Protein AF-X1GN87-F1 (afdb_monomer_lite)

Organism: NCBI:txid412755

Secondary structure (DSSP, 8-state):
------EEEETTTSHHHHHHHHHHHHTT--EEEE-S-HHHHHHHHHHHSTT-

Radius of gyration: 10.38 Å; chains: 1; bounding box: 26×24×25 Å

InterPro domains:
  IPR001763 Rhodanese-like domain [PS50206] (5-40)
  IPR036291 NAD(P)-binding domain superfamily [SSF51735] (1-42)

Sequence (52 aa):
MSAKKPVIVYGASGYTGRLVCEYLREYNIPFVAAGRSAEKLNAAMKANVAGI

Structure (mmCIF, N/CA/C/O backbone):
data_AF-X1GN87-F1
#
_entry.id   AF-X1GN87-F1
#
loop_
_atom_site.group_PDB
_atom_site.id
_atom_site.type_symbol
_atom_site.label_atom_id
_atom_site.label_alt_id
_atom_site.label_comp_id
_atom_site.label_asym_id
_atom_site.label_entity_id
_atom_site.label_seq_id
_atom_site.pdbx_PDB_ins_code
_atom_site.Cartn_x
_atom_site.Cartn_y
_atom_site.Cartn_z
_atom_site.occupancy
_atom_site.B_iso_or_equiv
_atom_site.auth_seq_id
_atom_site.auth_comp_id
_atom_site.auth_asym_id
_atom_site.auth_atom_id
_atom_site.pdbx_PDB_model_num
ATOM 1 N N . MET A 1 1 ? -15.065 -17.071 4.968 1.00 43.88 1 MET A N 1
ATOM 2 C CA . MET A 1 1 ? -15.678 -15.832 4.439 1.00 43.88 1 MET A CA 1
ATOM 3 C C . MET A 1 1 ? -14.605 -15.065 3.690 1.00 43.88 1 MET A C 1
ATOM 5 O O . MET A 1 1 ? -13.545 -14.854 4.261 1.00 43.88 1 MET A O 1
ATOM 9 N N . SER A 1 2 ? -14.831 -14.729 2.417 1.00 53.34 2 SER A N 1
ATOM 10 C CA . SER A 1 2 ? -13.859 -13.985 1.602 1.00 53.34 2 SER A CA 1
ATOM 11 C C . SER A 1 2 ? -13.482 -12.694 2.323 1.00 53.34 2 SER A C 1
ATOM 13 O O . SER A 1 2 ? -14.374 -11.896 2.614 1.00 53.34 2 SER A O 1
ATOM 15 N N . ALA A 1 3 ? -12.197 -12.500 2.638 1.00 60.66 3 ALA A N 1
ATOM 16 C CA . ALA A 1 3 ? -11.700 -11.235 3.162 1.00 60.66 3 ALA A CA 1
ATOM 17 C C . ALA A 1 3 ? -11.984 -10.170 2.099 1.00 60.66 3 ALA A C 1
ATOM 19 O O . ALA A 1 3 ? -11.268 -10.060 1.103 1.00 60.66 3 ALA A O 1
ATOM 20 N N . LYS A 1 4 ? -13.107 -9.458 2.243 1.00 70.25 4 LYS A N 1
ATOM 21 C CA . LYS A 1 4 ? -13.442 -8.348 1.361 1.00 70.25 4 LYS A CA 1
ATOM 22 C C . LYS A 1 4 ? -12.313 -7.342 1.539 1.00 70.25 4 LYS A C 1
ATOM 24 O O . LYS A 1 4 ? -12.098 -6.850 2.639 1.00 70.25 4 LYS A O 1
ATOM 29 N N . LYS A 1 5 ? -11.568 -7.098 0.466 1.00 72.06 5 LYS A N 1
ATOM 30 C CA . LYS A 1 5 ? -10.635 -5.982 0.342 1.00 72.06 5 LYS A CA 1
ATOM 31 C C . LYS A 1 5 ? -11.448 -4.839 -0.273 1.00 72.06 5 LYS A C 1
ATOM 33 O O . LYS A 1 5 ? -11.552 -4.802 -1.497 1.00 72.06 5 LYS A O 1
ATOM 38 N N . PRO A 1 6 ? -12.135 -3.993 0.524 1.00 82.62 6 PRO A N 1
ATOM 39 C CA . PRO A 1 6 ? -13.051 -2.983 -0.008 1.00 82.62 6 PRO A CA 1
ATOM 40 C C . PRO A 1 6 ? -12.328 -1.896 -0.808 1.00 82.62 6 PRO A C 1
ATOM 42 O O . PRO A 1 6 ? -12.969 -1.178 -1.568 1.00 82.62 6 PRO A O 1
ATOM 45 N N . VAL A 1 7 ? -11.008 -1.773 -0.643 1.00 93.81 7 VAL A N 1
ATOM 46 C CA . VAL A 1 7 ? -10.203 -0.738 -1.286 1.00 93.81 7 VAL A CA 1
ATOM 47 C C . VAL A 1 7 ? -9.343 -1.345 -2.389 1.00 93.81 7 VAL A C 1
ATOM 49 O O . VAL A 1 7 ? -8.623 -2.321 -2.171 1.00 93.81 7 VAL A O 1
ATOM 52 N N . ILE A 1 8 ? -9.384 -0.730 -3.569 1.00 95.69 8 ILE A N 1
ATOM 53 C CA . ILE A 1 8 ? -8.468 -1.012 -4.676 1.00 95.69 8 ILE A CA 1
ATOM 54 C C . ILE A 1 8 ? -7.657 0.256 -4.937 1.00 95.69 8 ILE A C 1
ATOM 56 O O . ILE A 1 8 ? -8.224 1.313 -5.204 1.00 95.69 8 ILE A O 1
ATOM 60 N N . VAL A 1 9 ? -6.331 0.148 -4.876 1.00 96.62 9 VAL A N 1
ATOM 61 C CA . VAL A 1 9 ? -5.410 1.251 -5.168 1.00 96.62 9 VAL A CA 1
ATOM 62 C C . VAL A 1 9 ? -4.853 1.061 -6.573 1.00 96.62 9 VAL A C 1
ATOM 64 O O . VAL A 1 9 ? -4.010 0.194 -6.806 1.00 96.62 9 VAL A O 1
ATOM 67 N N . TYR A 1 10 ? -5.309 1.877 -7.522 1.00 96.56 10 TYR A N 1
ATOM 68 C CA . TYR A 1 10 ? -4.742 1.918 -8.869 1.00 96.56 10 TYR A CA 1
ATOM 69 C C . TYR A 1 10 ? -3.486 2.786 -8.908 1.00 96.56 10 TYR A C 1
ATOM 71 O O . TYR A 1 10 ? -3.399 3.817 -8.249 1.00 96.56 10 TYR A O 1
ATOM 79 N N . GLY A 1 11 ? -2.498 2.366 -9.699 1.00 96.19 11 GLY A N 1
ATOM 80 C CA . GLY A 1 11 ? -1.213 3.062 -9.750 1.00 96.19 11 GLY A CA 1
ATOM 81 C C . GLY A 1 11 ? -0.380 2.845 -8.486 1.00 96.19 11 GLY A C 1
ATOM 82 O O . GLY A 1 11 ? 0.459 3.678 -8.154 1.00 96.19 11 GLY A O 1
ATOM 83 N N . ALA A 1 12 ? -0.577 1.715 -7.802 1.00 97.06 12 ALA A N 1
ATOM 84 C CA . ALA A 1 12 ? 0.086 1.405 -6.538 1.00 97.06 12 ALA A CA 1
ATOM 85 C C . ALA A 1 12 ? 1.621 1.280 -6.657 1.00 97.06 12 ALA A C 1
ATOM 87 O O . ALA A 1 12 ? 2.333 1.423 -5.672 1.00 97.06 12 ALA A O 1
ATOM 88 N N . SER A 1 13 ? 2.156 1.088 -7.868 1.00 95.75 13 SER A N 1
ATOM 89 C CA . SER A 1 13 ? 3.602 1.130 -8.130 1.00 95.75 13 SER A CA 1
ATOM 90 C C . SER A 1 13 ? 4.197 2.547 -8.153 1.00 95.75 13 SER A C 1
ATOM 92 O O . SER A 1 13 ? 5.414 2.694 -8.202 1.00 95.75 13 SER A O 1
ATOM 94 N N . GLY A 1 14 ? 3.362 3.588 -8.233 1.00 95.00 14 GLY A N 1
ATOM 95 C CA . GLY A 1 14 ? 3.788 4.988 -8.224 1.00 95.00 14 GLY A CA 1
ATOM 96 C C . GLY A 1 14 ? 3.968 5.527 -6.806 1.00 95.00 14 GLY A C 1
ATOM 97 O O . GLY A 1 14 ? 3.532 4.911 -5.839 1.00 95.00 14 GLY A O 1
ATOM 98 N N . TYR A 1 15 ? 4.574 6.709 -6.686 1.00 94.25 15 TYR A N 1
ATOM 99 C CA . TYR A 1 15 ? 4.877 7.320 -5.388 1.00 94.25 15 TYR A CA 1
ATOM 100 C C . TYR A 1 15 ? 3.635 7.492 -4.499 1.00 94.25 15 TYR A C 1
ATOM 102 O O . TYR A 1 15 ? 3.586 6.963 -3.392 1.00 94.25 15 TYR A O 1
ATOM 110 N N . THR A 1 16 ? 2.593 8.157 -5.003 1.00 96.50 16 THR A N 1
ATOM 111 C CA . THR A 1 16 ? 1.367 8.400 -4.230 1.00 96.50 16 THR A CA 1
ATOM 112 C C . THR A 1 16 ? 0.624 7.107 -3.908 1.00 96.50 16 THR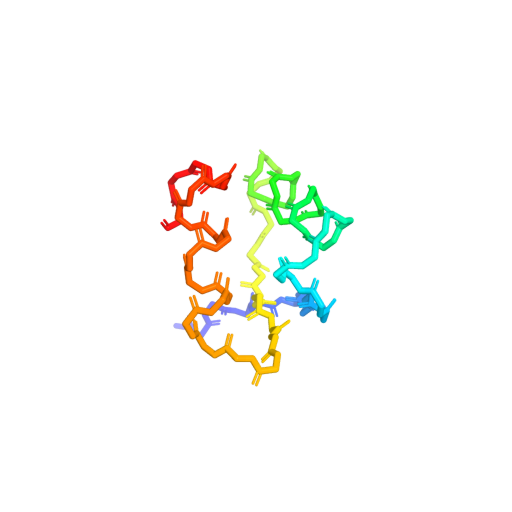 A C 1
ATOM 114 O O . THR A 1 16 ? 0.206 6.908 -2.773 1.00 96.50 16 THR A O 1
ATOM 117 N N . GLY A 1 17 ? 0.488 6.199 -4.881 1.00 96.31 17 GLY A N 1
ATOM 118 C CA . GLY A 1 17 ? -0.196 4.922 -4.664 1.00 96.31 17 GLY A CA 1
ATOM 119 C C . GLY A 1 17 ? 0.486 4.073 -3.590 1.00 96.31 17 GLY A C 1
ATOM 120 O O . GLY A 1 17 ? -0.189 3.448 -2.778 1.00 96.31 17 GLY A O 1
ATOM 121 N N . ARG A 1 18 ? 1.818 4.113 -3.535 1.00 95.50 18 ARG A N 1
ATOM 122 C CA . ARG A 1 18 ? 2.625 3.444 -2.517 1.00 95.50 18 ARG A CA 1
ATOM 123 C C . ARG A 1 18 ? 2.413 4.018 -1.12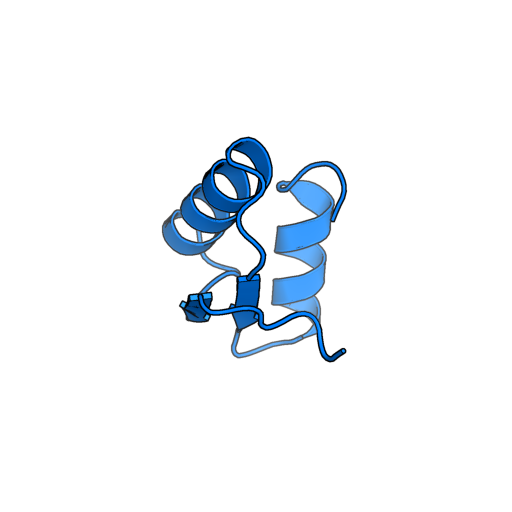1 1.00 95.50 18 ARG A C 1
ATOM 125 O O . ARG A 1 18 ? 2.139 3.247 -0.210 1.00 95.50 18 ARG A O 1
ATOM 132 N N . LEU A 1 19 ? 2.434 5.345 -0.975 1.00 96.25 19 LEU A N 1
ATOM 133 C CA . LEU A 1 19 ? 2.111 6.000 0.297 1.00 96.25 19 LEU A CA 1
ATOM 134 C C . LEU A 1 19 ? 0.707 5.619 0.781 1.00 96.25 19 LEU A C 1
ATOM 136 O O . LEU A 1 19 ? 0.526 5.273 1.943 1.00 96.25 19 LEU A O 1
ATOM 140 N N . VAL A 1 20 ? -0.286 5.596 -0.114 1.00 96.75 20 VAL A N 1
ATOM 141 C CA . VAL A 1 20 ? -1.639 5.138 0.244 1.00 96.75 20 VAL A CA 1
ATOM 142 C C . VAL A 1 20 ? -1.614 3.694 0.759 1.00 96.75 20 VAL A C 1
ATOM 144 O O . VAL A 1 20 ? -2.247 3.400 1.768 1.00 96.75 20 VAL A O 1
ATOM 147 N N . CYS A 1 21 ? -0.863 2.797 0.113 1.00 96.44 21 CYS A N 1
ATOM 148 C CA . CYS A 1 21 ? -0.720 1.408 0.559 1.00 96.44 21 CYS A CA 1
ATOM 149 C C . CYS A 1 21 ? -0.061 1.300 1.948 1.00 96.44 21 CYS A C 1
ATOM 151 O O . CYS A 1 21 ? -0.490 0.479 2.759 1.00 96.44 21 CYS A O 1
ATOM 153 N N . GLU A 1 22 ? 0.940 2.136 2.242 1.00 95.44 22 GLU A N 1
ATOM 154 C CA . GLU A 1 22 ? 1.612 2.192 3.550 1.00 95.44 22 GLU A CA 1
ATOM 155 C C . GLU A 1 22 ? 0.645 2.551 4.679 1.00 95.44 22 GLU A C 1
ATOM 157 O O . GLU A 1 22 ? 0.593 1.835 5.685 1.00 95.44 22 GLU A O 1
ATOM 162 N N . TYR A 1 23 ? -0.168 3.590 4.479 1.00 95.69 23 TYR A N 1
ATOM 163 C CA . TYR A 1 23 ? -1.162 4.018 5.461 1.00 95.69 23 TYR A CA 1
ATOM 164 C C . TYR A 1 23 ? -2.328 3.036 5.579 1.00 95.69 23 TYR A C 1
ATOM 166 O O . TYR A 1 23 ? -2.740 2.717 6.689 1.00 95.69 23 TYR A O 1
ATOM 174 N N . LEU A 1 24 ? -2.844 2.486 4.472 1.00 94.94 24 LEU A N 1
ATOM 175 C CA . LEU A 1 24 ? -3.888 1.454 4.537 1.00 94.94 24 LEU A CA 1
ATOM 176 C C . LEU A 1 24 ? -3.428 0.252 5.370 1.00 94.94 24 LEU A C 1
ATOM 178 O O . LEU A 1 24 ? -4.195 -0.262 6.182 1.00 94.94 24 LEU A O 1
ATOM 182 N N . ARG A 1 25 ? -2.163 -0.153 5.219 1.00 92.56 25 ARG A N 1
ATOM 183 C CA . ARG A 1 25 ? -1.543 -1.180 6.058 1.00 92.56 25 ARG A CA 1
ATOM 184 C C . ARG A 1 25 ? -1.432 -0.734 7.521 1.00 92.56 25 ARG A C 1
ATOM 186 O O . ARG A 1 25 ? -1.809 -1.504 8.395 1.00 92.56 25 ARG A O 1
ATOM 193 N N . GLU A 1 26 ? -0.952 0.478 7.798 1.00 94.44 26 GLU A N 1
ATOM 194 C CA . GLU A 1 26 ? -0.847 1.015 9.168 1.00 94.44 26 GLU A CA 1
ATOM 195 C C . GLU A 1 26 ? -2.200 1.035 9.898 1.00 94.44 26 GLU A C 1
ATOM 197 O O . GLU A 1 26 ? -2.287 0.671 11.069 1.00 94.44 26 GLU A O 1
ATOM 202 N N . TYR A 1 27 ? -3.274 1.360 9.179 1.00 94.06 27 TYR A N 1
ATOM 203 C CA . TYR A 1 27 ? -4.641 1.354 9.698 1.00 94.06 27 TYR A CA 1
ATOM 204 C C . TYR A 1 27 ? -5.312 -0.028 9.682 1.00 94.06 27 TYR A C 1
ATOM 206 O O . TYR A 1 27 ? -6.484 -0.136 10.037 1.00 94.06 27 TYR A O 1
ATOM 214 N N . ASN A 1 28 ? -4.601 -1.092 9.291 1.00 91.75 28 ASN A N 1
ATOM 215 C CA . ASN A 1 28 ? -5.132 -2.453 9.158 1.00 91.75 28 ASN A CA 1
ATOM 216 C C . ASN A 1 28 ? -6.353 -2.552 8.221 1.00 91.75 28 ASN A C 1
ATOM 218 O O . ASN A 1 28 ? -7.243 -3.382 8.410 1.00 91.75 28 ASN A O 1
ATOM 222 N N . ILE A 1 29 ? -6.400 -1.708 7.189 1.00 92.75 29 ILE A N 1
ATOM 223 C CA . ILE A 1 29 ? -7.464 -1.703 6.187 1.00 92.75 29 ILE A CA 1
ATOM 224 C C . ILE A 1 29 ? -7.060 -2.648 5.049 1.00 92.75 29 ILE A C 1
ATOM 226 O O . ILE A 1 29 ? -6.075 -2.386 4.363 1.00 92.75 29 ILE A O 1
ATOM 230 N N . PRO A 1 30 ? -7.800 -3.739 4.790 1.00 92.50 30 PRO A N 1
ATOM 231 C CA . PRO A 1 30 ? -7.459 -4.672 3.721 1.00 92.50 30 PRO A CA 1
ATOM 232 C C . PRO A 1 30 ? -7.676 -4.0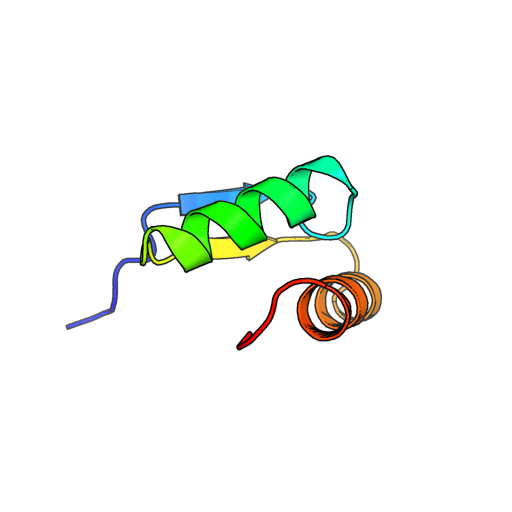48 2.333 1.00 92.50 30 PRO A C 1
ATOM 234 O O . PRO A 1 30 ? -8.743 -3.503 2.043 1.00 92.50 30 PRO A O 1
ATOM 237 N N . PHE A 1 31 ? -6.692 -4.184 1.438 1.00 93.56 31 PHE A N 1
ATOM 238 C CA . PHE A 1 31 ? -6.744 -3.590 0.096 1.00 93.56 31 PHE A CA 1
ATOM 239 C C . PHE A 1 31 ? -6.110 -4.463 -0.999 1.00 93.56 31 PHE A C 1
ATOM 241 O O . PHE A 1 31 ? -5.378 -5.422 -0.732 1.00 93.56 31 PHE A O 1
ATOM 248 N N . VAL A 1 32 ? -6.416 -4.128 -2.255 1.00 95.19 32 VAL A N 1
ATOM 249 C CA . VAL A 1 32 ? -5.765 -4.654 -3.463 1.00 95.19 32 VAL A CA 1
ATOM 250 C C . VAL A 1 32 ? -4.892 -3.561 -4.073 1.00 95.19 32 VAL A C 1
ATOM 252 O O . VAL A 1 32 ? -5.394 -2.507 -4.457 1.00 95.19 32 VAL A O 1
ATOM 255 N N . ALA A 1 33 ? -3.594 -3.821 -4.206 1.00 95.75 33 ALA A N 1
ATOM 256 C CA . ALA A 1 33 ? -2.693 -2.980 -4.984 1.00 95.75 33 ALA A CA 1
ATOM 257 C C . ALA A 1 33 ? -2.772 -3.378 -6.465 1.00 95.75 33 ALA A C 1
ATOM 259 O O . ALA A 1 33 ? -2.581 -4.546 -6.800 1.00 95.75 33 ALA A O 1
ATOM 260 N N . ALA A 1 34 ? -3.040 -2.422 -7.354 1.00 96.50 34 ALA A N 1
ATOM 261 C CA . ALA A 1 34 ? -3.155 -2.655 -8.789 1.00 96.50 34 ALA A CA 1
ATOM 262 C C . ALA A 1 34 ? -2.200 -1.747 -9.579 1.00 96.50 34 ALA A C 1
ATOM 264 O O . ALA A 1 34 ? -2.083 -0.541 -9.338 1.00 96.50 34 ALA A O 1
ATOM 265 N N . GLY A 1 35 ? -1.520 -2.328 -10.566 1.00 95.75 35 GLY A N 1
ATOM 266 C CA . GLY A 1 35 ? -0.549 -1.638 -11.411 1.00 95.75 35 GLY A CA 1
ATOM 267 C C . GLY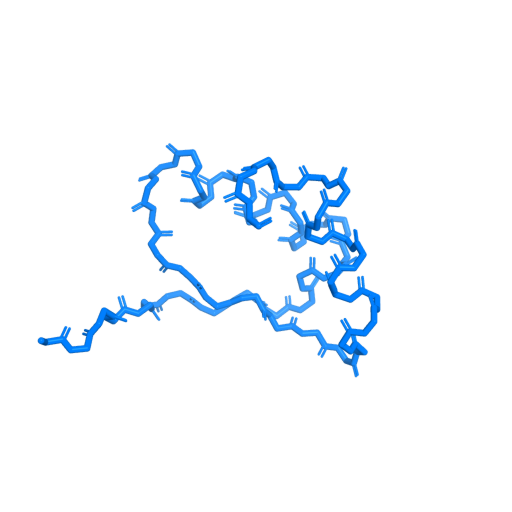 A 1 35 ? -0.424 -2.286 -12.787 1.00 95.75 35 GLY A C 1
ATOM 268 O O . GLY A 1 35 ? -0.853 -3.415 -12.993 1.00 95.75 35 GLY A O 1
ATOM 269 N N . ARG A 1 36 ? 0.173 -1.557 -13.739 1.00 95.81 36 ARG A N 1
ATOM 270 C CA . ARG A 1 36 ? 0.295 -1.992 -15.146 1.00 95.81 36 ARG A CA 1
ATOM 271 C C . ARG A 1 36 ? 1.303 -3.123 -15.366 1.00 95.81 36 ARG A C 1
ATOM 273 O O . ARG A 1 36 ? 1.163 -3.887 -16.308 1.00 95.81 36 ARG A O 1
ATOM 280 N N . SER A 1 37 ? 2.337 -3.196 -14.531 1.00 96.56 37 SER A N 1
ATOM 281 C CA . SER A 1 37 ? 3.387 -4.214 -14.598 1.00 96.56 37 SER A CA 1
ATOM 282 C C . SER A 1 37 ? 3.464 -4.905 -13.247 1.00 96.56 37 SER A C 1
ATOM 284 O O . SER A 1 37 ? 3.707 -4.245 -12.235 1.00 96.56 37 SER A O 1
ATOM 286 N N . ALA A 1 38 ? 3.256 -6.221 -13.241 1.00 95.00 38 ALA A N 1
ATOM 287 C CA . ALA A 1 38 ? 3.334 -7.031 -12.031 1.00 95.00 38 ALA A CA 1
ATOM 288 C C . ALA A 1 38 ? 4.727 -6.948 -11.390 1.00 95.00 38 ALA A C 1
ATOM 290 O O . ALA A 1 38 ? 4.838 -6.827 -10.177 1.00 95.00 38 ALA A O 1
ATOM 291 N N . GLU A 1 39 ? 5.784 -6.935 -12.202 1.00 96.56 39 GLU A N 1
ATOM 292 C CA . GLU A 1 39 ? 7.165 -6.797 -11.737 1.00 96.56 39 GLU A CA 1
ATOM 293 C C . GLU A 1 39 ? 7.385 -5.473 -10.993 1.00 96.56 39 GLU A C 1
ATOM 295 O O . GLU A 1 39 ? 7.785 -5.479 -9.830 1.00 96.56 39 GLU A O 1
ATOM 300 N N . LYS A 1 40 ? 7.036 -4.336 -11.617 1.00 95.31 40 LYS A N 1
ATOM 301 C CA . LYS A 1 40 ? 7.176 -3.011 -10.987 1.00 95.31 40 LYS A CA 1
ATOM 302 C C . LYS A 1 40 ? 6.308 -2.872 -9.743 1.00 95.31 40 LYS A C 1
ATOM 304 O O . LYS A 1 40 ? 6.732 -2.260 -8.769 1.00 95.31 40 LYS A O 1
ATOM 309 N N . LEU A 1 41 ? 5.095 -3.422 -9.779 1.00 96.06 41 LEU A N 1
ATOM 310 C CA . LEU A 1 41 ? 4.188 -3.423 -8.638 1.00 96.06 41 LEU A CA 1
ATOM 311 C C . LEU A 1 41 ? 4.788 -4.206 -7.468 1.00 96.06 41 LEU A C 1
ATOM 313 O O . LEU A 1 41 ? 4.880 -3.669 -6.371 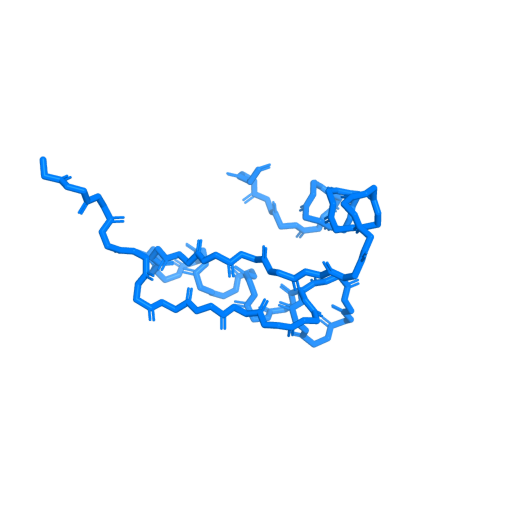1.00 96.06 41 LEU A O 1
ATOM 317 N N . ASN A 1 42 ? 5.247 -5.432 -7.709 1.00 94.88 42 ASN A N 1
ATOM 318 C CA . ASN A 1 42 ? 5.838 -6.280 -6.679 1.00 94.88 42 ASN A CA 1
ATOM 319 C C . ASN A 1 42 ? 7.124 -5.678 -6.109 1.00 94.88 42 ASN A C 1
ATOM 321 O O . ASN A 1 42 ? 7.306 -5.686 -4.894 1.00 94.88 42 ASN A O 1
ATOM 325 N N . ALA A 1 43 ? 7.989 -5.127 -6.962 1.00 95.31 43 ALA A N 1
ATOM 326 C CA . ALA A 1 43 ? 9.193 -4.429 -6.524 1.00 95.31 43 ALA A CA 1
ATOM 327 C C . ALA A 1 43 ? 8.846 -3.224 -5.636 1.00 95.31 43 ALA A C 1
ATOM 329 O O . ALA A 1 43 ? 9.406 -3.077 -4.552 1.00 95.31 43 ALA A O 1
ATOM 330 N N . ALA A 1 44 ? 7.878 -2.398 -6.050 1.00 93.88 44 ALA A N 1
ATOM 331 C CA . ALA A 1 44 ? 7.439 -1.242 -5.276 1.00 93.88 44 ALA A CA 1
ATOM 332 C C . ALA A 1 44 ? 6.817 -1.638 -3.928 1.00 93.88 44 ALA A C 1
ATOM 334 O O . ALA A 1 44 ? 7.170 -1.037 -2.916 1.00 93.88 44 ALA A O 1
ATOM 335 N N . MET A 1 45 ? 5.939 -2.647 -3.903 1.00 94.81 45 MET A N 1
ATOM 336 C CA . MET A 1 45 ? 5.303 -3.125 -2.671 1.00 94.81 45 MET A CA 1
ATOM 337 C C . MET A 1 45 ? 6.343 -3.666 -1.688 1.00 94.81 45 MET A C 1
ATOM 339 O O . MET A 1 45 ? 6.430 -3.170 -0.572 1.00 94.81 45 MET A O 1
ATOM 343 N N . LYS A 1 46 ? 7.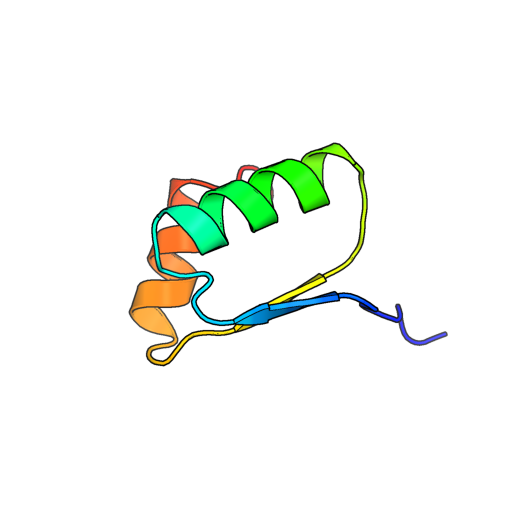200 -4.598 -2.122 1.00 93.12 46 LYS A N 1
ATOM 344 C CA . LYS A 1 46 ? 8.190 -5.245 -1.245 1.00 93.12 46 LYS A CA 1
ATOM 345 C C . LYS A 1 46 ? 9.261 -4.290 -0.727 1.00 93.12 46 LYS A C 1
ATOM 347 O O . LYS A 1 46 ? 9.711 -4.432 0.402 1.00 93.12 46 LYS A O 1
ATOM 352 N N . ALA A 1 47 ? 9.698 -3.338 -1.553 1.00 91.44 47 ALA A N 1
ATOM 353 C CA . ALA A 1 47 ? 10.788 -2.440 -1.181 1.00 91.44 47 ALA A CA 1
ATOM 354 C C . ALA A 1 47 ? 10.355 -1.304 -0.244 1.00 91.44 47 ALA A C 1
ATOM 356 O O . ALA A 1 47 ? 11.212 -0.669 0.360 1.00 91.44 47 ALA A O 1
ATOM 357 N N . ASN A 1 48 ? 9.056 -1.007 -0.151 1.00 89.25 48 ASN A N 1
ATOM 358 C CA . ASN A 1 48 ? 8.601 0.223 0.495 1.00 89.25 48 ASN A CA 1
ATOM 359 C C . ASN A 1 48 ? 7.419 0.045 1.448 1.00 89.25 48 ASN A C 1
ATOM 361 O O . ASN A 1 48 ? 7.260 0.844 2.363 1.00 89.25 48 ASN A O 1
ATOM 365 N N . VAL A 1 49 ? 6.586 -0.976 1.250 1.00 88.56 49 VAL A N 1
ATOM 366 C CA . VAL A 1 49 ? 5.435 -1.234 2.112 1.00 88.56 49 VAL A CA 1
ATOM 367 C C . VAL A 1 49 ? 5.779 -2.405 3.025 1.00 88.56 49 VAL A C 1
ATOM 369 O O . VAL A 1 49 ? 5.710 -3.566 2.631 1.00 88.56 49 VAL A O 1
ATOM 372 N N . ALA A 1 50 ? 6.210 -2.099 4.248 1.00 84.38 50 ALA A N 1
ATOM 373 C CA . ALA A 1 50 ? 6.689 -3.110 5.187 1.00 84.38 50 ALA A CA 1
ATOM 374 C C . ALA A 1 50 ? 5.609 -4.158 5.512 1.00 84.38 50 ALA A C 1
ATOM 376 O O . ALA A 1 50 ? 4.492 -3.804 5.883 1.00 84.38 50 ALA A O 1
ATOM 377 N N . GLY A 1 51 ? 5.955 -5.445 5.438 1.00 79.94 51 GLY A N 1
ATOM 378 C CA . GLY A 1 51 ? 5.043 -6.541 5.789 1.00 79.94 51 GLY A CA 1
ATOM 379 C C . GLY A 1 51 ? 4.014 -6.911 4.712 1.00 79.94 51 GLY A C 1
ATOM 380 O O . GLY A 1 51 ? 3.038 -7.582 5.045 1.00 79.94 51 GLY A O 1
ATOM 381 N N . ILE A 1 52 ? 4.222 -6.482 3.457 1.00 77.06 52 ILE A N 1
ATOM 382 C CA . ILE A 1 52 ? 3.488 -6.938 2.258 1.00 77.06 52 ILE A CA 1
ATOM 383 C C . ILE A 1 52 ? 4.278 -7.995 1.483 1.00 77.06 52 ILE A C 1
ATOM 385 O O . ILE A 1 52 ? 5.516 -7.851 1.361 1.00 77.06 52 ILE A O 1
#

pLDDT: mean 90.39, std 11.21, range [43.88, 97.06]

Foldseek 3Di:
DPPDQVAEQEPCLDDVVVVVLQVCVVVVRRHHYDYDDPVSNVCSCPVRRPPD